Protein AF-A0A428I6Y0-F1 (afdb_monomer_lite)

pLDDT: mean 86.83, std 7.04, range [63.59, 96.5]

Structure (mmCIF, N/CA/C/O backbone):
data_AF-A0A428I6Y0-F1
#
_entry.id   AF-A0A428I6Y0-F1
#
loop_
_atom_site.group_PDB
_atom_site.id
_atom_site.type_symbol
_atom_site.label_atom_id
_atom_site.label_alt_id
_atom_site.label_comp_id
_atom_site.label_asym_id
_atom_site.label_entity_id
_atom_site.label_seq_id
_atom_site.pdbx_PDB_ins_code
_atom_site.Cartn_x
_atom_site.Cartn_y
_atom_site.Cartn_z
_atom_site.occupancy
_atom_site.B_iso_or_equiv
_atom_site.auth_seq_id
_atom_site.auth_comp_id
_atom_site.auth_asym_id
_atom_site.auth_atom_id
_atom_site.pdbx_PDB_model_num
ATOM 1 N N . MET A 1 1 ? -23.768 -9.232 12.031 1.00 63.59 1 MET A N 1
ATOM 2 C CA . MET A 1 1 ? -23.222 -10.375 11.254 1.00 63.59 1 MET A CA 1
ATOM 3 C C . MET A 1 1 ? -22.098 -11.029 12.063 1.00 63.59 1 MET A C 1
ATOM 5 O O . MET A 1 1 ? -21.480 -10.324 12.848 1.00 63.59 1 MET A O 1
ATOM 9 N N . LYS A 1 2 ? -21.832 -12.342 11.947 1.00 83.38 2 LYS A N 1
ATOM 10 C CA . LYS A 1 2 ? -20.677 -12.957 12.644 1.00 83.38 2 LYS A CA 1
ATOM 11 C C . LYS A 1 2 ? -19.372 -12.374 12.081 1.00 83.38 2 LYS A C 1
ATOM 13 O O . LYS A 1 2 ? -19.246 -12.296 10.862 1.00 83.38 2 LYS A O 1
ATOM 18 N N . ARG A 1 3 ? -18.407 -12.034 12.946 1.00 81.62 3 ARG A N 1
ATOM 19 C CA . ARG A 1 3 ? -17.097 -11.452 12.576 1.00 81.62 3 ARG A CA 1
ATOM 20 C C . ARG A 1 3 ? -16.386 -12.228 11.458 1.00 81.62 3 ARG A C 1
ATOM 22 O O . ARG A 1 3 ? -15.816 -11.619 10.564 1.00 81.62 3 ARG A O 1
ATOM 29 N N . SER A 1 4 ? -16.493 -13.557 11.458 1.00 85.69 4 SER A N 1
ATOM 30 C CA . SER A 1 4 ? -15.929 -14.417 10.409 1.00 85.69 4 SER A CA 1
ATOM 31 C C . SER A 1 4 ? -16.504 -14.145 9.018 1.00 85.69 4 SER A C 1
ATOM 33 O O . SER A 1 4 ? -15.763 -14.136 8.043 1.00 85.69 4 SER A O 1
ATOM 35 N N . LYS A 1 5 ? -17.808 -13.864 8.913 1.00 89.19 5 LYS A N 1
ATOM 36 C CA . LYS A 1 5 ? -18.433 -13.506 7.633 1.00 89.19 5 LYS A CA 1
ATOM 37 C C . LYS A 1 5 ? -17.952 -12.141 7.148 1.00 89.19 5 LYS A C 1
ATOM 39 O O . LYS A 1 5 ? -17.777 -11.956 5.956 1.00 89.19 5 LYS A O 1
ATOM 44 N N . THR A 1 6 ? -17.728 -11.199 8.061 1.00 89.06 6 THR A N 1
ATOM 45 C CA . THR A 1 6 ? -17.243 -9.855 7.723 1.00 89.06 6 THR A CA 1
ATOM 46 C C . THR A 1 6 ? -15.820 -9.908 7.168 1.00 89.06 6 THR A C 1
ATOM 48 O O . THR A 1 6 ? -15.540 -9.307 6.137 1.00 89.06 6 THR A O 1
ATOM 51 N N . ILE A 1 7 ? -14.954 -10.704 7.802 1.00 90.25 7 ILE A N 1
ATOM 52 C CA . ILE A 1 7 ? -13.591 -10.965 7.321 1.00 90.25 7 ILE A CA 1
ATOM 53 C C . ILE A 1 7 ? -13.623 -11.680 5.963 1.00 90.25 7 ILE A C 1
ATOM 55 O O . ILE A 1 7 ? -12.858 -11.330 5.073 1.00 90.25 7 ILE A O 1
ATOM 59 N N . ALA A 1 8 ? -14.532 -12.640 5.769 1.00 92.38 8 ALA A N 1
ATOM 60 C CA . ALA A 1 8 ? -14.677 -13.314 4.481 1.00 92.38 8 ALA A CA 1
ATOM 61 C C . ALA A 1 8 ? -15.098 -12.349 3.361 1.00 92.38 8 ALA A C 1
ATOM 63 O O . ALA A 1 8 ? -14.553 -12.430 2.267 1.00 92.38 8 ALA A O 1
ATOM 64 N N . VAL A 1 9 ? -16.022 -11.418 3.628 1.00 92.94 9 VAL A N 1
ATOM 65 C CA . VAL A 1 9 ? -16.426 -10.386 2.654 1.00 92.94 9 VAL A CA 1
ATOM 66 C C . VAL A 1 9 ? -15.260 -9.456 2.321 1.00 92.94 9 VAL A C 1
ATOM 68 O O . VAL A 1 9 ? -15.044 -9.176 1.147 1.00 92.94 9 VAL A O 1
ATOM 71 N N . TYR A 1 10 ? -14.489 -9.031 3.327 1.00 94.50 10 TYR A N 1
ATOM 72 C CA . TYR A 1 10 ? -13.270 -8.247 3.118 1.00 94.50 10 TYR A CA 1
ATOM 73 C C . TYR A 1 10 ? -12.283 -8.982 2.202 1.00 94.50 10 TYR A C 1
ATOM 75 O O . TYR A 1 10 ? -11.949 -8.474 1.137 1.00 94.50 10 TYR A O 1
ATOM 83 N N . LEU A 1 11 ? -11.883 -10.203 2.574 1.00 94.62 11 LEU A N 1
ATOM 84 C CA . LEU A 1 11 ? -10.888 -10.990 1.841 1.00 94.62 11 LEU A CA 1
ATOM 85 C C . LEU A 1 11 ? -11.344 -11.355 0.426 1.00 94.62 11 LEU A C 1
ATOM 87 O O . LEU A 1 11 ? -10.558 -11.283 -0.512 1.00 94.62 11 LEU A O 1
ATOM 91 N N . LEU A 1 12 ? -12.608 -11.750 0.252 1.00 95.56 12 LEU A N 1
ATOM 92 C CA . LEU A 1 12 ? -13.149 -12.045 -1.076 1.00 95.56 12 LEU A CA 1
ATOM 93 C C . LEU A 1 12 ? -13.194 -10.787 -1.940 1.00 95.56 12 LEU A C 1
ATOM 95 O O . LEU A 1 12 ? -12.860 -10.846 -3.121 1.00 95.56 12 LEU A O 1
ATOM 99 N N . GLY A 1 13 ? -13.571 -9.654 -1.352 1.00 94.38 13 GLY A N 1
ATOM 100 C CA . GLY A 1 13 ? -13.579 -8.364 -2.018 1.00 94.38 13 GLY A CA 1
ATOM 101 C C . GLY A 1 13 ? -12.195 -7.957 -2.519 1.00 94.38 13 GLY A C 1
ATOM 102 O O . GLY A 1 13 ? -12.010 -7.767 -3.724 1.00 94.38 13 GLY A O 1
ATOM 103 N N . THR A 1 14 ? -11.208 -7.911 -1.622 1.00 95.19 14 THR A N 1
ATOM 104 C CA . THR A 1 14 ? -9.827 -7.533 -1.960 1.00 95.19 14 THR A CA 1
ATOM 105 C C . THR A 1 14 ? -9.228 -8.473 -2.997 1.00 95.19 14 THR A C 1
ATOM 107 O O . THR A 1 14 ? -8.715 -8.021 -4.023 1.00 95.19 14 THR A O 1
ATOM 110 N N . PHE A 1 15 ? -9.372 -9.783 -2.786 1.00 95.69 15 PHE A N 1
ATOM 111 C CA . PHE A 1 15 ? -8.865 -10.797 -3.701 1.00 95.69 15 PHE A CA 1
ATOM 112 C C . PHE A 1 15 ? -9.523 -10.702 -5.080 1.00 95.69 15 PHE A C 1
ATOM 114 O O . PHE A 1 15 ? -8.825 -10.710 -6.092 1.00 95.69 15 PHE A O 1
ATOM 121 N N . SER A 1 16 ? -10.850 -10.553 -5.141 1.00 95.75 16 SER A N 1
ATOM 122 C CA . SER A 1 16 ? -11.567 -10.452 -6.418 1.00 95.75 16 SER A CA 1
ATOM 123 C C . SER A 1 16 ? -11.156 -9.215 -7.220 1.00 95.75 16 SER A C 1
ATOM 125 O O . SER A 1 16 ? -10.960 -9.318 -8.432 1.00 95.75 16 SER A O 1
ATOM 127 N N . GLN A 1 17 ? -10.951 -8.071 -6.560 1.00 95.50 17 GLN A N 1
ATOM 128 C CA . GLN A 1 17 ? -10.495 -6.846 -7.213 1.00 95.50 17 GLN A CA 1
ATOM 129 C C . GLN A 1 17 ? -9.079 -7.000 -7.776 1.00 95.50 17 GLN A C 1
ATOM 131 O O . GLN A 1 17 ? -8.861 -6.683 -8.947 1.00 95.50 17 GLN A O 1
ATOM 136 N N . ILE A 1 18 ? -8.133 -7.518 -6.984 1.00 94.69 18 ILE A N 1
ATOM 137 C CA . ILE A 1 18 ? -6.750 -7.733 -7.443 1.00 94.69 18 ILE A CA 1
ATOM 138 C C . ILE A 1 18 ? -6.734 -8.708 -8.621 1.00 94.69 18 ILE A C 1
ATOM 140 O O . ILE A 1 18 ? -6.162 -8.397 -9.665 1.00 94.69 18 ILE A O 1
ATOM 144 N N . VAL A 1 19 ? -7.413 -9.853 -8.497 1.00 96.50 19 VAL A N 1
ATOM 145 C CA . VAL A 1 19 ? -7.479 -10.865 -9.562 1.00 96.50 19 VAL A CA 1
ATOM 146 C C . VAL A 1 19 ? -8.108 -10.293 -10.829 1.00 96.50 19 VAL A C 1
ATOM 148 O O . VAL A 1 19 ? -7.589 -10.526 -11.918 1.00 96.50 19 VAL A O 1
ATOM 151 N N . SER A 1 20 ? -9.178 -9.504 -10.710 1.00 95.94 20 SER A N 1
ATOM 152 C CA . SER A 1 20 ? -9.817 -8.866 -11.863 1.00 95.94 20 SER A CA 1
ATOM 153 C C . SER A 1 20 ? -8.872 -7.902 -12.582 1.00 95.94 20 SER A C 1
ATOM 155 O O . SER A 1 20 ? -8.821 -7.912 -13.812 1.00 95.94 20 SER A O 1
ATOM 157 N N . VAL A 1 21 ? -8.116 -7.083 -11.843 1.00 95.62 21 VAL A N 1
ATOM 158 C CA . VAL A 1 21 ? -7.115 -6.183 -12.435 1.00 95.62 21 VAL A CA 1
ATOM 159 C C . VAL A 1 21 ? -6.020 -7.004 -13.116 1.00 95.62 21 VAL A C 1
ATOM 161 O O . VAL A 1 21 ? -5.718 -6.767 -14.283 1.00 95.62 21 VAL A O 1
ATOM 164 N N . CYS A 1 22 ? -5.473 -8.018 -12.445 1.00 94.19 22 CYS A N 1
ATOM 165 C CA . CYS A 1 22 ? -4.441 -8.880 -13.020 1.00 94.19 22 CYS A CA 1
ATOM 166 C C . CYS A 1 22 ? -4.908 -9.584 -14.304 1.00 94.19 22 CYS A C 1
ATOM 168 O O . CYS A 1 22 ? -4.173 -9.590 -15.289 1.00 94.19 22 CYS A O 1
ATOM 170 N N . LEU A 1 23 ? -6.128 -10.130 -14.324 1.00 96.06 23 LEU A N 1
ATOM 171 C CA . LEU A 1 23 ? -6.704 -10.776 -15.508 1.00 96.06 23 LEU A CA 1
ATOM 172 C C . LEU A 1 23 ? -6.896 -9.787 -16.658 1.00 96.06 23 LEU A C 1
ATOM 174 O O . LEU A 1 23 ? -6.554 -10.100 -17.797 1.00 96.06 23 LEU A O 1
ATOM 178 N N . LEU A 1 24 ? -7.390 -8.582 -16.373 1.00 94.44 24 LEU A N 1
ATOM 179 C CA . LEU A 1 24 ? -7.562 -7.543 -17.385 1.00 94.44 24 LEU A CA 1
ATOM 180 C C . LEU A 1 24 ? -6.217 -7.199 -18.043 1.00 94.44 24 LEU A C 1
ATOM 182 O O . LEU A 1 24 ? -6.120 -7.190 -19.270 1.00 94.44 24 LEU A O 1
ATOM 186 N N . PHE A 1 25 ? -5.163 -6.994 -17.250 1.00 93.69 25 PHE A N 1
ATOM 187 C CA . PHE A 1 25 ? -3.824 -6.716 -17.783 1.00 93.69 25 PHE A CA 1
ATOM 188 C C . PHE A 1 25 ? -3.196 -7.915 -18.490 1.00 93.69 25 PHE A C 1
ATOM 190 O O . PHE A 1 25 ? -2.488 -7.730 -19.478 1.00 93.69 25 PHE A O 1
ATOM 197 N N . PHE A 1 26 ? -3.488 -9.136 -18.047 1.00 93.19 26 PHE A N 1
ATOM 198 C CA . PHE A 1 26 ? -3.087 -10.346 -18.758 1.00 93.19 26 PHE A CA 1
ATOM 199 C C . PHE A 1 26 ? -3.674 -10.384 -20.178 1.00 93.19 26 PHE A C 1
ATOM 201 O O . PHE A 1 26 ? -2.931 -10.583 -21.140 1.00 93.19 26 PHE A O 1
ATOM 208 N N . PHE A 1 27 ? -4.974 -10.110 -20.335 1.00 93.56 27 PHE A N 1
ATOM 209 C CA . PHE A 1 27 ? -5.610 -10.056 -21.655 1.00 93.56 27 PHE A CA 1
ATOM 210 C C . PHE A 1 27 ? -5.106 -8.886 -22.505 1.00 93.56 27 PHE A C 1
ATOM 212 O O . PHE A 1 27 ? -4.792 -9.085 -23.676 1.00 93.56 27 PHE A O 1
ATOM 219 N N . LEU A 1 28 ? -4.972 -7.683 -21.938 1.00 92.56 28 LEU A N 1
ATOM 220 C CA . LEU A 1 28 ? -4.414 -6.536 -22.668 1.00 92.56 28 LEU A CA 1
ATOM 221 C C . LEU A 1 28 ? -3.013 -6.831 -23.210 1.00 92.56 28 LEU A C 1
ATOM 223 O O . 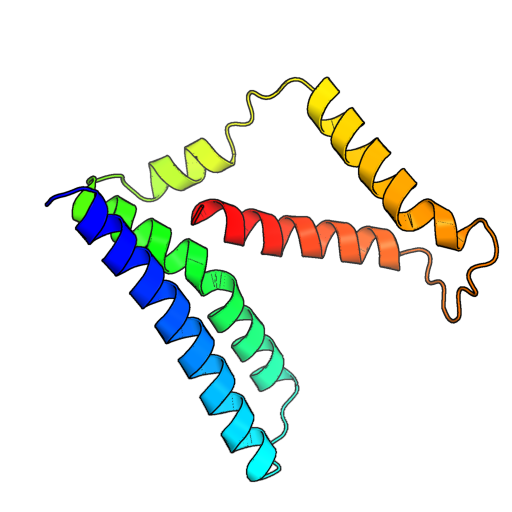LEU A 1 28 ? -2.715 -6.509 -24.360 1.00 92.56 28 LEU A O 1
ATOM 227 N N . ASN A 1 29 ? -2.181 -7.493 -22.402 1.00 90.38 29 ASN A N 1
ATOM 228 C CA . ASN A 1 29 ? -0.850 -7.902 -22.823 1.00 90.38 29 ASN A CA 1
ATOM 229 C C . ASN A 1 29 ? -0.898 -8.953 -23.937 1.00 90.38 29 ASN A C 1
ATOM 231 O O . ASN A 1 29 ? -0.118 -8.858 -24.883 1.00 90.38 29 ASN A O 1
ATOM 235 N N . HIS A 1 30 ? -1.835 -9.905 -23.871 1.00 92.75 30 HIS A N 1
ATOM 236 C CA . HIS A 1 30 ? -2.042 -10.899 -24.926 1.00 92.75 30 HIS A CA 1
ATOM 237 C C . HIS A 1 30 ? -2.400 -10.262 -26.281 1.00 92.75 30 HIS A C 1
ATOM 239 O O . HIS A 1 30 ? -1.905 -10.708 -27.311 1.00 92.75 30 HIS A O 1
ATOM 245 N N . PHE A 1 31 ? -3.189 -9.183 -26.285 1.00 93.31 31 PHE A N 1
ATOM 246 C CA . PHE A 1 31 ? -3.542 -8.428 -27.498 1.00 93.31 31 PHE A CA 1
ATOM 247 C C . PHE A 1 31 ? -2.526 -7.334 -27.876 1.00 93.31 31 PHE A C 1
ATOM 249 O O . PHE A 1 31 ? -2.817 -6.501 -28.732 1.00 93.31 31 PHE A O 1
ATOM 256 N N . SER A 1 32 ? -1.352 -7.301 -27.234 1.00 90.00 32 SER A N 1
ATOM 257 C CA . SER A 1 32 ? -0.308 -6.286 -27.459 1.00 90.00 32 SER A CA 1
ATOM 258 C C . SER A 1 32 ? -0.774 -4.835 -27.242 1.00 90.00 32 SER A C 1
ATOM 260 O O . SER A 1 32 ? -0.195 -3.896 -27.789 1.00 90.00 32 SER A O 1
ATOM 262 N N . VAL A 1 33 ? -1.803 -4.623 -26.415 1.00 87.88 33 VAL A N 1
ATOM 263 C CA . VAL A 1 33 ? -2.256 -3.285 -26.018 1.00 87.88 33 VAL A CA 1
ATOM 264 C C . VAL A 1 33 ? -1.395 -2.831 -24.852 1.00 87.88 33 VAL A C 1
ATOM 266 O O . VAL A 1 33 ? -1.554 -3.296 -23.723 1.00 87.88 33 VAL A O 1
ATOM 269 N N . HIS A 1 34 ? -0.438 -1.948 -25.121 1.00 85.44 34 HIS A N 1
ATOM 270 C CA . HIS A 1 34 ? 0.487 -1.447 -24.109 1.00 85.44 34 HIS A CA 1
ATOM 271 C C . HIS A 1 34 ? 0.354 0.068 -23.998 1.00 85.44 34 HIS A C 1
ATOM 273 O O . HIS A 1 34 ? 0.555 0.803 -24.961 1.00 85.44 34 HIS A O 1
ATOM 279 N N . SER A 1 35 ? 0.011 0.542 -22.804 1.00 89.25 35 SER A N 1
ATOM 280 C CA . SER A 1 35 ? -0.023 1.966 -22.488 1.00 89.25 35 SER A CA 1
ATOM 281 C C . SER A 1 35 ? 0.524 2.173 -21.086 1.00 89.25 35 SER A C 1
ATOM 283 O O . SER A 1 35 ? 0.037 1.574 -20.128 1.00 89.25 35 SER A O 1
ATOM 285 N N . SER A 1 36 ? 1.539 3.029 -20.963 1.00 88.81 36 SER A N 1
ATOM 286 C CA . SER A 1 36 ? 2.171 3.358 -19.682 1.00 88.81 36 SER A CA 1
ATOM 287 C C . SER A 1 36 ? 1.162 3.925 -18.683 1.00 88.81 36 SER A C 1
ATOM 289 O O . SER A 1 36 ? 1.157 3.535 -17.517 1.00 88.81 36 SER A O 1
ATOM 291 N N . LEU A 1 37 ? 0.257 4.785 -19.155 1.00 89.88 37 LEU A N 1
ATOM 292 C CA . LEU A 1 37 ? -0.813 5.362 -18.348 1.00 89.88 37 LEU A CA 1
ATOM 293 C C . LEU A 1 37 ? -1.778 4.284 -17.850 1.00 89.88 37 LEU A C 1
ATOM 295 O O . LEU A 1 37 ? -2.143 4.283 -16.676 1.00 89.88 37 LEU A O 1
ATOM 299 N N . LEU A 1 38 ? -2.152 3.342 -18.720 1.00 89.19 38 LEU A N 1
ATOM 300 C CA . LEU A 1 38 ? -3.052 2.252 -18.354 1.00 89.19 38 LEU A CA 1
ATOM 301 C C . LEU A 1 38 ? -2.423 1.380 -17.266 1.00 89.19 38 LEU A C 1
ATOM 303 O O . LEU A 1 38 ? -3.057 1.147 -16.243 1.00 89.19 38 LEU A O 1
ATOM 307 N N . THR A 1 39 ? -1.158 0.990 -17.425 1.00 89.38 39 THR A N 1
ATOM 308 C CA . THR A 1 39 ? -0.420 0.206 -16.422 1.00 89.38 39 THR A CA 1
ATOM 309 C C . THR A 1 39 ? -0.357 0.905 -15.067 1.00 89.38 39 THR A C 1
ATOM 311 O O . THR A 1 39 ? -0.613 0.272 -14.043 1.00 89.38 39 THR A O 1
ATOM 314 N N . VAL A 1 40 ? -0.082 2.213 -15.040 1.00 91.00 40 VAL A N 1
ATOM 315 C CA . VAL A 1 40 ? -0.076 2.990 -13.790 1.00 91.00 40 VAL A CA 1
ATOM 316 C C . VAL A 1 40 ? -1.460 2.993 -13.137 1.00 91.00 40 VAL A C 1
ATOM 318 O O . VAL A 1 40 ? -1.561 2.744 -11.936 1.00 91.00 40 VAL A O 1
ATOM 321 N N . LEU A 1 41 ? -2.532 3.198 -13.909 1.00 91.31 41 LEU A N 1
ATOM 322 C CA . LEU A 1 41 ? -3.901 3.123 -13.388 1.00 91.31 41 LEU A CA 1
ATOM 323 C C . LEU A 1 41 ? -4.232 1.729 -12.844 1.00 91.31 41 LEU A C 1
ATOM 325 O O . LEU A 1 41 ? -4.827 1.622 -11.776 1.00 91.31 41 LEU A O 1
ATOM 329 N N . GLY A 1 42 ? -3.805 0.669 -13.531 1.00 91.88 42 GLY A N 1
ATOM 330 C CA . GLY A 1 42 ? -3.967 -0.710 -13.072 1.00 91.88 42 GLY A CA 1
ATOM 331 C C . GLY A 1 42 ? -3.312 -0.955 -11.718 1.00 91.88 42 GLY A C 1
ATOM 332 O O . GLY A 1 42 ? -3.952 -1.480 -10.809 1.00 91.88 42 GLY A O 1
ATOM 333 N N . ILE A 1 43 ? -2.066 -0.504 -11.552 1.00 90.62 43 ILE A N 1
ATOM 334 C CA . ILE A 1 43 ? -1.334 -0.612 -10.283 1.00 90.62 43 ILE A CA 1
ATOM 335 C C . ILE A 1 43 ? -2.057 0.154 -9.171 1.00 90.62 43 ILE A C 1
ATOM 337 O O . ILE A 1 43 ? -2.185 -0.368 -8.068 1.00 90.62 43 ILE A O 1
ATOM 341 N N . ILE A 1 44 ? -2.569 1.357 -9.446 1.00 90.69 44 ILE A N 1
ATOM 342 C CA . ILE A 1 44 ? -3.313 2.155 -8.459 1.00 90.69 44 ILE A CA 1
ATOM 343 C C . ILE A 1 44 ? -4.616 1.446 -8.060 1.00 90.69 44 ILE A C 1
ATOM 345 O O . ILE A 1 44 ? -4.890 1.279 -6.873 1.00 90.69 44 ILE A O 1
ATOM 349 N N . VAL A 1 45 ? -5.411 0.985 -9.030 1.00 92.81 45 VAL A N 1
ATOM 350 C CA . VAL A 1 45 ? -6.698 0.317 -8.764 1.00 92.81 45 VAL A CA 1
ATOM 351 C C . VAL A 1 45 ? -6.497 -1.007 -8.026 1.00 92.81 45 VAL A C 1
ATOM 353 O O . VAL A 1 45 ? -7.261 -1.317 -7.112 1.00 92.81 45 VAL A O 1
ATOM 356 N N . GLY A 1 46 ? -5.472 -1.781 -8.387 1.00 91.94 46 GLY A N 1
ATOM 357 C CA . GLY A 1 46 ? -5.111 -3.007 -7.675 1.00 91.94 46 GLY A CA 1
ATOM 358 C C . GLY A 1 46 ? -4.563 -2.727 -6.273 1.00 91.94 46 GLY A C 1
ATOM 359 O O . GLY A 1 46 ? -4.986 -3.363 -5.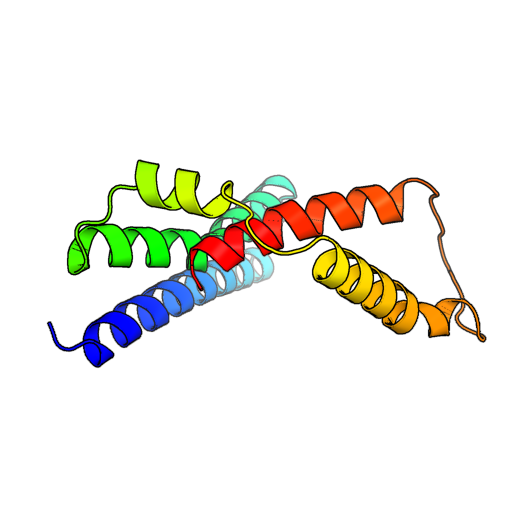311 1.00 91.94 46 GLY A O 1
ATOM 360 N N . GLY A 1 47 ? -3.675 -1.739 -6.140 1.00 89.75 47 GLY A N 1
ATOM 361 C CA . GLY A 1 47 ? -2.998 -1.400 -4.885 1.00 89.75 47 GLY A CA 1
ATOM 362 C C . GLY A 1 47 ? -3.911 -0.799 -3.815 1.00 89.75 47 GLY A C 1
ATOM 363 O O . GLY A 1 47 ? -3.695 -1.035 -2.635 1.00 89.75 47 GLY A O 1
ATOM 364 N N . ILE A 1 48 ? -4.970 -0.078 -4.198 1.00 92.88 48 ILE A N 1
ATOM 365 C CA . ILE A 1 48 ? -5.936 0.498 -3.240 1.00 92.88 48 ILE A CA 1
ATOM 366 C C . ILE A 1 48 ? -6.987 -0.546 -2.790 1.00 92.88 48 ILE A C 1
ATOM 368 O O . ILE A 1 48 ? -7.819 -0.265 -1.932 1.00 92.88 48 ILE A O 1
ATOM 372 N N . SER A 1 49 ? -6.977 -1.766 -3.336 1.00 93.62 49 SER A N 1
ATOM 373 C CA . SER A 1 49 ? -8.011 -2.779 -3.068 1.00 93.62 49 SER A CA 1
ATOM 374 C C . SER A 1 49 ? -8.226 -3.084 -1.579 1.00 93.62 49 SER A C 1
ATOM 376 O O . SER A 1 49 ? -9.377 -3.088 -1.138 1.00 93.62 49 SER A O 1
ATOM 378 N N . SER A 1 50 ? -7.162 -3.275 -0.790 1.00 93.00 50 SER A N 1
ATOM 379 C CA . SER A 1 50 ? -7.261 -3.509 0.660 1.00 93.00 50 SER A CA 1
ATOM 380 C C . SER A 1 50 ? -7.927 -2.336 1.375 1.00 93.00 50 SER A C 1
ATOM 382 O O . SER A 1 50 ? -8.927 -2.522 2.065 1.00 93.00 50 SER A O 1
ATOM 384 N N . ALA A 1 51 ? -7.454 -1.115 1.134 1.00 93.00 51 ALA A N 1
ATOM 385 C CA . ALA A 1 51 ? -8.006 0.099 1.724 1.00 93.00 51 ALA A CA 1
ATOM 386 C C . ALA A 1 51 ? -9.487 0.288 1.365 1.00 93.00 51 ALA A C 1
ATOM 388 O O . ALA A 1 51 ? -10.314 0.565 2.234 1.00 93.00 51 ALA A O 1
ATOM 389 N N . LEU A 1 52 ? -9.840 0.101 0.089 1.00 94.12 52 LEU A N 1
ATOM 390 C CA . LEU A 1 52 ? -11.211 0.235 -0.410 1.00 94.12 52 LEU A CA 1
ATOM 391 C C . LEU A 1 52 ? -12.160 -0.727 0.301 1.00 94.12 52 LEU A C 1
ATOM 393 O O . LEU A 1 52 ? -13.156 -0.294 0.885 1.00 94.12 52 LEU A O 1
ATOM 397 N N . TRP A 1 53 ? -11.851 -2.022 0.285 1.00 94.56 53 TRP A N 1
ATOM 398 C CA . TRP A 1 53 ? -12.700 -3.027 0.921 1.00 94.56 53 TRP A CA 1
ATOM 399 C C . TRP A 1 53 ? -12.683 -2.925 2.443 1.00 94.56 53 TRP A C 1
ATOM 401 O O . TRP A 1 53 ? -13.723 -3.151 3.063 1.00 94.56 53 TRP A O 1
ATOM 411 N N . GLY A 1 54 ? -11.564 -2.519 3.042 1.00 92.75 54 GLY A N 1
ATOM 412 C CA . GLY A 1 54 ? -11.456 -2.231 4.470 1.00 92.75 54 GLY A CA 1
ATOM 413 C C . GLY A 1 54 ? -12.406 -1.109 4.884 1.00 92.75 54 GLY A C 1
ATOM 414 O O . GLY A 1 54 ? -13.194 -1.280 5.815 1.00 92.75 54 GLY A O 1
ATOM 415 N N . ILE A 1 55 ? -12.439 -0.006 4.129 1.00 92.19 55 ILE A N 1
ATOM 416 C CA . ILE A 1 55 ? -13.361 1.117 4.359 1.00 92.19 55 ILE A CA 1
ATOM 417 C C . ILE A 1 55 ? -14.819 0.700 4.137 1.00 92.19 55 ILE A C 1
ATOM 419 O O . ILE A 1 55 ? -15.675 1.039 4.958 1.00 92.19 55 ILE A O 1
ATOM 423 N N . ILE A 1 56 ? -15.122 -0.040 3.064 1.00 92.00 56 ILE A N 1
ATOM 424 C CA . ILE A 1 56 ? -16.482 -0.536 2.789 1.00 92.00 56 ILE A CA 1
ATOM 425 C C . ILE A 1 56 ? -16.965 -1.393 3.958 1.00 92.00 56 ILE A C 1
ATOM 427 O O . ILE A 1 56 ? -18.068 -1.195 4.470 1.00 92.00 56 ILE A O 1
ATOM 431 N N . VAL A 1 57 ? -16.123 -2.312 4.423 1.00 92.12 57 VAL A N 1
ATOM 432 C CA . VAL A 1 57 ? -16.453 -3.215 5.520 1.00 92.12 57 VAL A CA 1
ATOM 433 C C . VAL A 1 57 ? -16.583 -2.461 6.848 1.00 92.12 57 VAL A C 1
ATOM 435 O O . VAL A 1 57 ? -17.554 -2.672 7.580 1.00 92.12 57 VAL A O 1
ATOM 438 N N . ALA A 1 58 ? -15.669 -1.536 7.141 1.00 90.31 58 ALA A N 1
ATOM 439 C CA . ALA A 1 58 ? -15.710 -0.678 8.324 1.00 90.31 58 ALA A CA 1
ATOM 440 C C . ALA A 1 58 ? -16.974 0.197 8.366 1.00 90.31 58 ALA A C 1
ATOM 442 O O . ALA A 1 58 ? -17.640 0.296 9.401 1.00 90.31 58 ALA A O 1
ATOM 443 N N . SER A 1 59 ? -17.344 0.794 7.236 1.00 89.38 59 SER A N 1
ATOM 444 C CA . SER A 1 59 ? -18.513 1.664 7.139 1.00 89.38 59 SER A CA 1
ATOM 445 C C . SER A 1 59 ? -19.822 0.877 7.180 1.00 89.38 59 SER A C 1
ATOM 447 O O . SER A 1 59 ? -20.737 1.246 7.916 1.00 89.38 59 SER A O 1
ATOM 449 N N . HIS A 1 60 ? -19.908 -0.231 6.442 1.00 87.31 60 HIS A N 1
ATOM 450 C CA . HIS A 1 60 ? -21.150 -0.982 6.293 1.00 87.31 60 HIS A CA 1
ATOM 451 C C . HIS A 1 60 ? -21.456 -1.888 7.492 1.00 87.31 60 HIS A C 1
ATOM 453 O O . HIS A 1 60 ? -22.614 -2.007 7.884 1.00 87.31 60 HIS A O 1
ATOM 459 N N . TYR A 1 61 ? -20.440 -2.518 8.094 1.00 85.38 61 TYR A N 1
ATOM 460 C CA . TYR A 1 61 ? -20.655 -3.484 9.180 1.00 85.38 61 TYR A CA 1
ATOM 461 C C . TYR A 1 61 ? -20.393 -2.928 10.576 1.00 85.38 61 TYR A C 1
ATOM 463 O O . TYR A 1 61 ? -20.988 -3.423 11.533 1.00 85.38 61 TYR A O 1
ATOM 471 N N . PHE A 1 62 ? -19.513 -1.934 10.705 1.00 85.19 62 PHE A N 1
ATOM 472 C CA . PHE A 1 62 ? -19.154 -1.343 11.997 1.00 85.19 62 PHE A CA 1
ATOM 473 C C . PHE A 1 62 ? -19.638 0.105 12.150 1.00 85.19 62 PHE A C 1
ATOM 475 O O . PHE A 1 62 ? -19.431 0.698 13.207 1.00 85.19 62 PHE A O 1
ATOM 482 N N . HIS A 1 63 ? -20.289 0.674 11.125 1.00 87.06 63 HIS A N 1
ATOM 483 C CA . HIS A 1 63 ? -20.769 2.062 11.101 1.00 87.06 63 HIS A CA 1
ATOM 484 C C . HIS A 1 63 ? -19.680 3.095 11.433 1.00 87.06 63 HIS A C 1
ATOM 486 O O . HIS A 1 63 ? -19.953 4.173 11.964 1.00 87.06 63 HIS A O 1
ATOM 492 N N . ILE A 1 64 ? -18.425 2.780 11.107 1.00 88.81 64 ILE A N 1
ATOM 493 C CA . ILE A 1 64 ? -17.303 3.695 11.292 1.00 88.81 64 ILE A CA 1
ATOM 494 C C . ILE A 1 64 ? -17.279 4.659 10.106 1.00 88.81 64 ILE A C 1
ATOM 496 O O . ILE A 1 64 ? -17.175 4.255 8.949 1.00 88.81 64 ILE A O 1
ATOM 500 N N . HIS A 1 65 ? -17.367 5.958 10.386 1.00 88.69 65 HIS A N 1
ATOM 501 C CA . HIS A 1 65 ? -17.248 6.976 9.348 1.00 88.69 65 HIS A CA 1
ATOM 502 C C . HIS A 1 65 ? -15.817 7.057 8.811 1.00 88.69 65 HIS A C 1
ATOM 504 O O . HIS A 1 65 ? -14.859 7.062 9.583 1.00 88.69 65 HIS A O 1
ATOM 510 N N . PHE A 1 66 ? -15.682 7.263 7.499 1.00 86.38 66 PHE A N 1
ATOM 511 C CA . PHE A 1 66 ? -14.395 7.467 6.825 1.00 86.38 66 PHE A CA 1
ATOM 512 C C . PHE A 1 66 ? -13.515 8.527 7.509 1.00 86.38 66 PHE A C 1
ATOM 514 O O . PHE A 1 66 ? -12.323 8.318 7.703 1.00 86.38 66 PHE A O 1
ATOM 521 N N . LYS A 1 67 ? -14.112 9.631 7.985 1.00 89.06 67 LYS A N 1
ATOM 522 C CA . LYS A 1 67 ? -13.389 10.686 8.714 1.00 89.06 67 LYS A CA 1
ATOM 523 C C . LYS A 1 67 ? -12.673 10.163 9.965 1.00 89.06 67 LYS A C 1
ATOM 525 O O . LYS A 1 67 ? -11.608 10.668 10.303 1.00 89.06 67 LYS A O 1
ATOM 530 N N . LYS A 1 68 ? -13.256 9.178 10.655 1.00 89.38 68 LYS A N 1
ATOM 531 C CA . LYS A 1 68 ? -12.642 8.554 11.831 1.00 89.38 68 LYS A CA 1
ATOM 532 C C . LYS A 1 68 ? -11.458 7.677 11.425 1.00 89.38 68 LYS A C 1
ATOM 534 O O . LYS A 1 68 ? -10.409 7.820 12.026 1.00 89.38 68 LYS A O 1
ATOM 539 N N . ILE A 1 69 ? -11.597 6.887 10.357 1.00 87.44 69 ILE A N 1
ATOM 540 C CA . ILE A 1 69 ? -10.515 6.052 9.804 1.00 87.44 69 ILE A CA 1
ATOM 541 C C . ILE A 1 69 ? -9.308 6.919 9.420 1.00 87.44 69 ILE A C 1
ATOM 543 O O . ILE A 1 69 ? -8.193 6.660 9.857 1.00 87.44 69 ILE A O 1
ATOM 547 N N . VAL A 1 70 ? -9.538 8.007 8.677 1.00 87.62 70 VAL A N 1
ATOM 548 C CA . VAL A 1 70 ? -8.467 8.940 8.286 1.00 87.62 70 VAL A CA 1
ATOM 549 C C . VAL A 1 70 ? -7.840 9.605 9.508 1.00 87.62 70 VAL A C 1
ATOM 551 O O . VAL A 1 70 ? -6.622 9.733 9.585 1.00 87.62 70 VAL A O 1
ATOM 554 N N . LYS A 1 71 ? -8.656 10.025 10.482 1.00 89.69 71 LYS A N 1
ATOM 555 C CA . LYS A 1 71 ? -8.138 10.624 11.713 1.00 89.69 71 LYS A CA 1
ATOM 556 C C . LYS A 1 71 ? -7.251 9.639 12.469 1.00 89.69 71 LYS A C 1
ATOM 558 O O . LYS A 1 71 ? -6.173 10.042 12.882 1.00 89.69 71 LYS A O 1
ATOM 563 N N . ASP A 1 72 ? -7.688 8.393 12.626 1.00 86.88 72 ASP A N 1
ATOM 564 C CA . ASP A 1 72 ? -6.953 7.355 13.348 1.00 86.88 72 ASP A CA 1
ATOM 565 C C . ASP A 1 72 ? -5.643 6.992 12.624 1.00 86.88 72 ASP A C 1
ATOM 567 O O . ASP A 1 72 ? -4.619 6.844 13.282 1.00 86.88 72 ASP A O 1
ATOM 571 N N . PHE A 1 73 ? -5.632 6.985 11.285 1.00 85.88 73 PHE A N 1
ATOM 572 C CA . PHE A 1 73 ? -4.424 6.770 10.476 1.00 85.88 73 PHE A CA 1
ATOM 573 C C . PHE A 1 73 ? -3.330 7.824 10.723 1.00 85.88 73 PHE A C 1
ATOM 575 O O . PHE A 1 73 ? -2.156 7.492 10.866 1.00 85.88 73 PHE A O 1
ATOM 582 N N . PHE A 1 74 ? -3.702 9.104 10.821 1.00 85.50 74 PHE A N 1
ATOM 583 C CA . PHE A 1 74 ? -2.750 10.182 11.125 1.00 85.50 74 PHE A CA 1
ATOM 584 C C . PHE A 1 74 ? -2.458 10.339 12.624 1.00 85.50 74 PHE A C 1
ATOM 586 O O . PHE A 1 74 ? -1.579 11.112 13.010 1.00 85.50 74 PHE A O 1
ATOM 593 N N . ASN A 1 75 ? -3.181 9.623 13.485 1.00 85.38 75 ASN A N 1
ATOM 594 C CA . ASN A 1 75 ? -3.062 9.727 14.932 1.00 85.38 75 ASN A CA 1
ATOM 595 C C . ASN A 1 75 ? -1.979 8.776 15.457 1.00 85.38 75 ASN A C 1
ATOM 597 O O . ASN A 1 75 ? -2.255 7.767 16.107 1.00 85.38 75 ASN A O 1
ATOM 601 N N . ILE A 1 76 ? -0.726 9.106 15.156 1.00 78.31 76 ILE A N 1
ATOM 602 C CA . ILE A 1 76 ? 0.440 8.311 15.535 1.00 78.31 76 ILE A CA 1
ATOM 603 C C . ILE A 1 76 ? 0.750 8.502 17.029 1.00 78.31 76 ILE A C 1
ATOM 605 O O . ILE A 1 76 ? 1.250 9.545 17.440 1.00 78.31 76 ILE A O 1
ATOM 609 N N . HIS A 1 77 ? 0.495 7.468 17.837 1.00 77.00 77 HIS A N 1
ATOM 610 C CA . HIS A 1 77 ? 0.816 7.434 19.281 1.00 77.00 77 HIS A CA 1
ATOM 611 C C . HIS A 1 77 ? 2.048 6.589 19.626 1.00 77.00 77 HIS A C 1
ATOM 613 O O . HIS A 1 77 ? 2.408 6.437 20.793 1.00 77.00 77 HIS A O 1
ATOM 619 N N . ILE A 1 78 ? 2.690 5.995 18.622 1.00 81.38 78 ILE A N 1
ATOM 620 C CA . ILE A 1 78 ? 3.782 5.046 18.824 1.00 81.38 78 ILE A CA 1
ATOM 621 C C . ILE A 1 78 ? 5.061 5.804 19.204 1.00 81.38 78 ILE A C 1
ATOM 623 O O . ILE A 1 78 ? 5.398 6.833 18.621 1.00 81.38 78 ILE A O 1
ATOM 627 N N . SER A 1 79 ? 5.801 5.286 20.190 1.00 88.44 79 SER A N 1
ATOM 628 C CA . SER A 1 79 ? 7.080 5.869 20.607 1.00 88.44 79 SER A CA 1
ATOM 629 C C . SER A 1 79 ? 8.085 5.912 19.450 1.00 88.44 79 SER A C 1
ATOM 631 O O . SER A 1 79 ? 8.230 4.940 18.707 1.00 88.44 79 SER A O 1
ATOM 633 N N . TYR A 1 80 ? 8.868 6.994 19.373 1.00 87.50 80 TYR A N 1
ATOM 634 C CA . TYR A 1 80 ? 9.945 7.183 18.389 1.00 87.50 80 TYR A CA 1
ATOM 635 C C . TYR A 1 80 ? 10.924 5.995 18.305 1.00 87.50 80 TYR A C 1
ATOM 637 O O . TYR A 1 80 ? 11.517 5.749 17.257 1.00 87.50 80 TYR A O 1
ATOM 645 N N . LYS A 1 81 ? 11.070 5.220 19.391 1.00 92.12 81 LYS A N 1
ATOM 646 C CA . LYS A 1 81 ? 11.930 4.030 19.448 1.00 92.12 81 LYS A CA 1
ATOM 647 C C . LYS A 1 81 ? 11.541 2.964 18.420 1.00 92.12 81 LYS A C 1
ATOM 649 O O . LYS A 1 81 ? 12.425 2.338 17.847 1.00 92.12 81 LYS A O 1
ATOM 654 N N . HIS A 1 82 ? 10.246 2.775 18.161 1.00 89.19 82 HIS A N 1
ATOM 655 C CA . HIS A 1 82 ? 9.785 1.790 17.177 1.00 89.19 82 HIS A CA 1
ATOM 656 C C . HIS A 1 82 ? 10.104 2.226 15.746 1.00 89.19 82 HIS A C 1
ATOM 658 O O . HIS A 1 82 ? 10.526 1.406 14.936 1.00 89.19 82 HIS A O 1
ATOM 664 N N . TYR A 1 83 ? 9.994 3.524 15.457 1.00 85.00 83 TYR A N 1
ATOM 665 C CA . TYR A 1 83 ? 10.406 4.081 14.168 1.00 85.00 83 TYR A CA 1
ATOM 666 C C . TYR A 1 83 ? 11.910 3.929 13.940 1.00 85.00 83 TYR A C 1
ATOM 668 O O . TYR A 1 83 ? 12.335 3.538 12.856 1.00 85.00 83 TYR A O 1
ATOM 676 N N . LEU A 1 84 ? 12.715 4.163 14.979 1.00 89.06 84 LEU A N 1
ATOM 677 C CA . LEU A 1 84 ? 14.164 3.983 14.915 1.00 89.06 84 LEU A CA 1
ATOM 678 C C . LEU A 1 84 ? 14.554 2.510 14.722 1.00 89.06 84 LEU A C 1
ATOM 680 O O . LEU A 1 84 ? 15.456 2.220 13.940 1.00 89.06 84 LEU A O 1
ATOM 684 N N . LEU A 1 85 ? 13.839 1.579 15.363 1.00 92.00 85 LEU A N 1
ATOM 685 C CA . LEU A 1 85 ? 14.007 0.144 15.125 1.00 92.00 85 LEU A CA 1
ATOM 686 C C . LEU A 1 85 ? 13.658 -0.236 13.679 1.00 92.00 85 LEU A C 1
ATOM 688 O O . LEU A 1 85 ? 14.437 -0.931 13.034 1.00 92.00 85 LEU A O 1
ATOM 692 N N . SER A 1 86 ? 12.526 0.244 13.151 1.00 86.56 86 SER A N 1
ATOM 693 C CA . SER A 1 86 ? 12.135 0.005 11.755 1.00 86.56 86 SER A CA 1
ATOM 694 C C . SER A 1 86 ? 13.181 0.541 10.779 1.00 86.56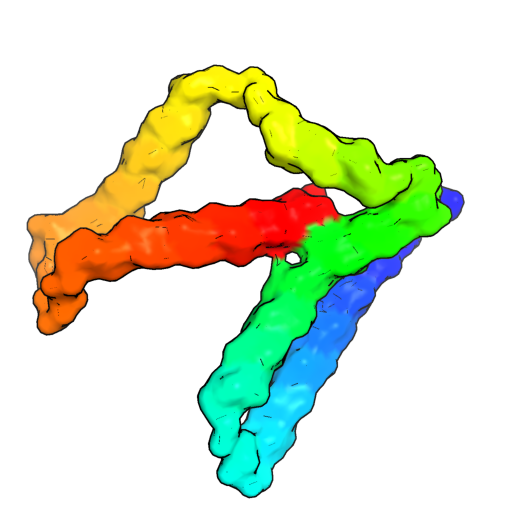 86 SER A C 1
ATOM 696 O O . SER A 1 86 ? 13.527 -0.143 9.821 1.00 86.56 86 SER A O 1
ATOM 698 N N . PHE A 1 87 ? 13.726 1.731 11.037 1.00 85.69 87 PHE A N 1
ATOM 699 C CA . PHE A 1 87 ? 14.789 2.312 10.222 1.00 85.69 87 PHE A CA 1
ATOM 700 C C . PHE A 1 87 ? 16.077 1.478 10.271 1.00 85.69 87 PHE A C 1
ATOM 702 O O . PHE A 1 87 ? 16.702 1.238 9.240 1.00 85.69 87 P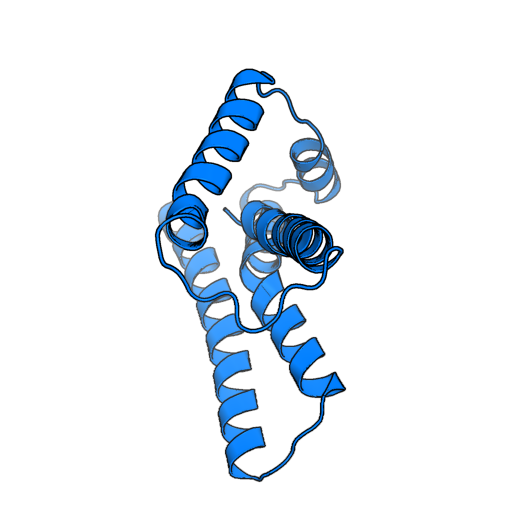HE A O 1
ATOM 709 N N . PHE A 1 88 ? 16.449 0.983 11.454 1.00 89.50 88 PHE A N 1
ATOM 710 C CA . PHE A 1 88 ? 17.603 0.099 11.613 1.00 89.50 88 PHE A CA 1
ATOM 711 C C . PHE A 1 88 ? 17.431 -1.225 10.855 1.00 89.50 88 PHE A C 1
ATOM 713 O O . PHE A 1 88 ? 18.364 -1.666 10.188 1.00 89.50 88 PHE A O 1
ATOM 7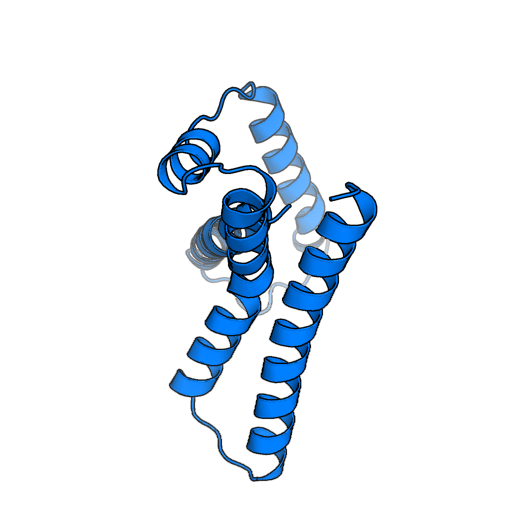20 N N . LEU A 1 89 ? 16.239 -1.828 10.903 1.00 89.50 89 LEU A N 1
ATOM 721 C CA . LEU A 1 89 ? 15.931 -3.048 10.150 1.00 89.50 89 LEU A CA 1
ATOM 722 C C . LEU A 1 89 ? 16.036 -2.829 8.638 1.00 89.50 89 LEU A C 1
ATOM 724 O O . LEU A 1 89 ? 16.601 -3.670 7.951 1.00 89.50 89 LEU A O 1
ATOM 728 N N . ILE A 1 90 ? 15.586 -1.678 8.129 1.00 84.31 90 ILE A N 1
ATOM 729 C CA . ILE A 1 90 ? 15.748 -1.331 6.709 1.00 84.31 90 ILE A CA 1
ATOM 730 C C . ILE A 1 90 ? 17.239 -1.269 6.339 1.00 84.31 90 ILE A C 1
ATOM 732 O O . ILE A 1 90 ? 17.649 -1.845 5.336 1.00 84.31 90 ILE A O 1
ATOM 736 N N . ILE A 1 91 ? 18.077 -0.614 7.151 1.00 84.06 91 ILE A N 1
ATOM 737 C CA . ILE A 1 91 ? 19.531 -0.577 6.906 1.00 84.06 91 ILE A CA 1
ATOM 738 C C . ILE A 1 91 ? 20.123 -1.990 6.910 1.00 84.06 91 ILE A C 1
ATOM 740 O O . ILE A 1 91 ? 20.963 -2.300 6.065 1.00 84.06 91 ILE A O 1
ATOM 744 N N . LEU A 1 92 ? 19.689 -2.841 7.842 1.00 88.31 92 LEU A N 1
ATOM 745 C CA . LEU A 1 92 ? 20.133 -4.228 7.932 1.00 88.31 92 LEU A CA 1
ATOM 746 C C . LEU A 1 92 ? 19.756 -5.022 6.670 1.00 88.31 92 LEU A C 1
ATOM 748 O O . LEU A 1 92 ? 20.630 -5.671 6.095 1.00 88.31 92 LEU A O 1
ATOM 752 N N . ASP A 1 93 ? 18.512 -4.911 6.199 1.00 84.25 93 ASP A N 1
ATOM 753 C CA . ASP A 1 93 ? 18.017 -5.589 4.991 1.00 84.25 93 ASP A CA 1
ATOM 754 C C . ASP A 1 93 ? 18.808 -5.192 3.743 1.00 84.25 93 ASP A C 1
ATOM 756 O O . ASP A 1 93 ? 19.100 -6.031 2.895 1.00 84.25 93 ASP A O 1
ATOM 760 N N . PHE A 1 94 ? 19.211 -3.924 3.640 1.00 79.56 94 PHE A N 1
ATOM 761 C CA . PHE A 1 94 ? 20.009 -3.432 2.516 1.00 79.56 94 PHE A CA 1
ATOM 762 C C . PHE A 1 94 ? 21.525 -3.520 2.745 1.00 79.56 94 PHE A C 1
ATOM 764 O O . PHE A 1 94 ? 22.299 -3.185 1.846 1.00 79.56 94 PHE A O 1
ATOM 771 N N . SER A 1 95 ? 21.984 -4.006 3.903 1.00 82.12 95 SER A N 1
ATOM 772 C CA . SER A 1 95 ? 23.413 -4.047 4.243 1.00 82.12 95 SER A CA 1
ATOM 773 C C . SER A 1 95 ? 24.231 -4.937 3.301 1.00 82.12 95 SER A C 1
ATOM 775 O O . SER A 1 95 ? 25.389 -4.627 3.030 1.00 82.12 95 SER A O 1
ATOM 777 N N . PHE A 1 96 ? 23.633 -5.980 2.709 1.00 79.88 96 PHE A N 1
ATOM 778 C CA . PHE A 1 96 ? 24.313 -6.850 1.739 1.00 79.88 96 PHE A CA 1
ATOM 779 C C . PHE A 1 96 ? 24.803 -6.091 0.492 1.00 79.88 96 PHE A C 1
ATOM 781 O O . PHE A 1 96 ? 25.798 -6.488 -0.117 1.00 79.88 96 PHE A O 1
ATOM 788 N N 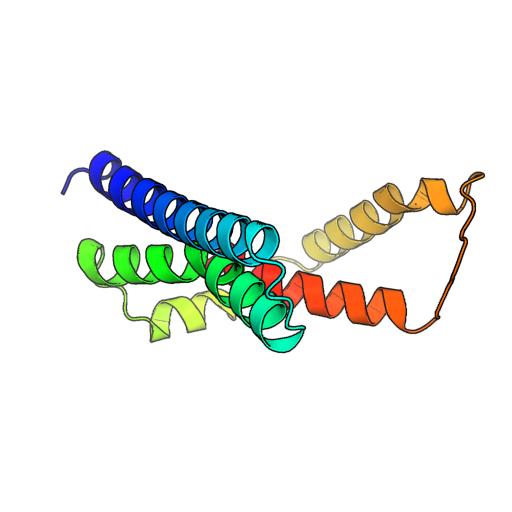. LEU A 1 97 ? 24.156 -4.972 0.130 1.00 75.12 97 LEU A N 1
ATOM 789 C CA . LEU A 1 97 ? 24.615 -4.103 -0.960 1.00 75.12 97 LEU A CA 1
ATOM 790 C C . LEU A 1 97 ? 25.986 -3.485 -0.652 1.00 75.12 97 LEU A C 1
ATOM 792 O O . LEU A 1 97 ? 26.749 -3.220 -1.574 1.00 75.12 97 LEU A O 1
ATOM 796 N N . MET A 1 98 ? 26.315 -3.300 0.629 1.00 69.88 98 MET A N 1
ATOM 797 C CA . MET A 1 98 ? 27.607 -2.775 1.082 1.00 69.88 98 MET A CA 1
ATOM 798 C C . MET A 1 98 ? 28.683 -3.867 1.206 1.00 69.88 98 MET A C 1
ATOM 800 O O . MET A 1 98 ? 29.871 -3.556 1.166 1.00 69.88 98 MET A O 1
ATOM 804 N N . PHE A 1 99 ? 28.295 -5.146 1.307 1.00 76.38 99 PHE A N 1
ATOM 805 C CA . PHE A 1 99 ? 29.200 -6.291 1.502 1.00 76.38 99 PHE A CA 1
ATOM 806 C C . PHE A 1 99 ? 29.276 -7.200 0.264 1.00 76.38 99 PHE A C 1
ATOM 808 O O . PHE A 1 99 ? 29.007 -8.397 0.331 1.00 76.38 99 PHE A O 1
ATOM 815 N N . GLY A 1 100 ? 29.661 -6.633 -0.882 1.00 68.38 100 GLY A N 1
ATOM 816 C CA . GLY A 1 100 ? 29.916 -7.397 -2.113 1.00 68.38 100 GLY A CA 1
ATOM 817 C C . GLY A 1 100 ? 28.755 -7.435 -3.112 1.00 68.38 100 GLY A C 1
ATOM 818 O O . GLY A 1 100 ? 28.895 -8.029 -4.184 1.00 68.38 100 GLY A O 1
ATOM 819 N N . GLY A 1 101 ? 27.636 -6.770 -2.812 1.00 71.12 101 GLY A N 1
ATOM 820 C CA . GLY A 1 101 ? 26.601 -6.481 -3.802 1.00 71.12 101 GLY A CA 1
ATOM 821 C C . GLY A 1 101 ? 27.107 -5.524 -4.889 1.00 71.12 101 GLY A C 1
ATOM 822 O O . GLY A 1 101 ? 27.814 -4.558 -4.615 1.00 71.12 101 GLY A O 1
ATOM 823 N N . LYS A 1 102 ? 26.743 -5.776 -6.151 1.00 74.69 102 LYS A N 1
ATOM 824 C CA . LYS A 1 102 ? 26.993 -4.836 -7.255 1.00 74.69 102 LYS A CA 1
ATOM 825 C C . LYS A 1 102 ? 25.822 -3.867 -7.359 1.00 74.69 102 LYS A C 1
ATOM 827 O O . LYS A 1 102 ? 24.718 -4.279 -7.709 1.00 74.69 102 LYS A O 1
ATOM 832 N N . ILE A 1 103 ? 26.065 -2.584 -7.106 1.00 68.94 103 ILE A N 1
ATOM 833 C CA . ILE A 1 103 ? 25.090 -1.531 -7.398 1.00 68.94 103 ILE A CA 1
ATOM 834 C C . ILE A 1 103 ? 25.287 -1.120 -8.859 1.00 68.94 103 ILE A C 1
ATOM 836 O O . ILE A 1 103 ? 26.281 -0.487 -9.200 1.00 68.94 103 ILE A O 1
ATOM 840 N N . ILE A 1 104 ? 24.373 -1.558 -9.726 1.00 67.56 104 ILE A N 1
ATOM 841 C CA . ILE A 1 104 ? 24.475 -1.384 -11.186 1.00 67.56 104 ILE A CA 1
ATOM 842 C C . ILE A 1 104 ? 24.157 0.067 -11.582 1.00 67.56 104 ILE A C 1
ATOM 844 O O . ILE A 1 104 ? 24.842 0.631 -12.427 1.00 67.56 104 ILE A O 1
ATOM 848 N N . GLU A 1 105 ? 23.182 0.695 -10.918 1.00 66.50 105 GLU A N 1
ATOM 849 C CA . GLU A 1 105 ? 22.814 2.102 -11.104 1.00 66.50 105 GLU A CA 1
ATOM 850 C C . GLU A 1 105 ? 22.401 2.710 -9.756 1.00 66.50 105 GLU A C 1
ATOM 852 O O . GLU A 1 105 ? 21.404 2.304 -9.156 1.00 66.50 105 GLU A O 1
ATOM 857 N N . PHE A 1 106 ? 23.169 3.685 -9.259 1.00 69.44 106 PHE A N 1
ATOM 858 C CA . PHE A 1 106 ? 22.823 4.439 -8.053 1.00 69.44 106 PHE A CA 1
ATOM 859 C C . PHE A 1 106 ? 22.510 5.887 -8.412 1.00 69.44 106 PHE A C 1
ATOM 861 O O . PHE A 1 106 ? 23.402 6.672 -8.726 1.00 69.44 106 PHE A O 1
ATOM 868 N N . SER A 1 107 ? 21.237 6.258 -8.326 1.00 78.94 107 SER A N 1
ATOM 869 C CA . SER A 1 107 ? 20.832 7.661 -8.296 1.00 78.94 107 SER A CA 1
ATOM 870 C C . SER A 1 107 ? 20.618 8.084 -6.848 1.00 78.94 107 SER A C 1
ATOM 872 O O . SER A 1 107 ? 19.842 7.458 -6.130 1.00 78.94 107 SER A O 1
ATOM 874 N N . TRP A 1 108 ? 21.273 9.165 -6.420 1.00 77.56 108 TRP A N 1
ATOM 875 C CA . TRP A 1 108 ? 21.249 9.635 -5.026 1.00 77.56 108 TRP A CA 1
ATOM 876 C C . TRP A 1 108 ? 19.835 9.941 -4.499 1.00 77.56 108 TRP A C 1
ATOM 878 O O . TRP A 1 108 ? 19.582 9.826 -3.303 1.00 77.56 108 TRP A O 1
ATOM 888 N N . TYR A 1 109 ? 18.901 10.295 -5.386 1.00 80.12 109 TYR A N 1
ATOM 889 C CA . TYR A 1 109 ? 17.507 10.598 -5.051 1.00 80.12 109 TYR A CA 1
ATOM 890 C C . TYR A 1 109 ? 16.595 9.358 -5.015 1.00 80.12 109 TYR A C 1
ATOM 892 O O . TYR A 1 109 ? 15.503 9.413 -4.450 1.00 80.12 109 TYR A O 1
ATOM 900 N N . LEU A 1 110 ? 17.018 8.232 -5.601 1.00 79.06 110 LEU A N 1
ATOM 901 C CA . LEU A 1 110 ? 16.206 7.020 -5.764 1.00 79.06 110 LEU A CA 1
ATOM 902 C C . LEU A 1 110 ? 15.794 6.394 -4.415 1.00 79.06 110 LEU A C 1
ATOM 904 O O . LEU A 1 110 ? 14.616 6.061 -4.274 1.00 79.06 110 LEU A O 1
ATOM 908 N N . PRO A 1 111 ? 16.672 6.313 -3.390 1.00 76.06 111 PRO A N 1
ATOM 909 C CA . PRO A 1 111 ? 16.284 5.839 -2.060 1.00 76.06 111 PRO A CA 1
ATOM 910 C C . PRO A 1 111 ? 15.169 6.674 -1.424 1.00 76.06 111 PRO A C 1
ATOM 912 O O . PRO A 1 111 ? 14.224 6.119 -0.870 1.00 76.06 111 PRO A O 1
ATOM 915 N N . PHE A 1 112 ? 15.227 8.003 -1.559 1.00 79.19 112 PHE A N 1
ATOM 916 C CA . PHE A 1 112 ? 14.190 8.895 -1.039 1.00 79.19 112 PHE A CA 1
ATOM 917 C C . PHE A 1 112 ? 12.867 8.702 -1.785 1.00 79.19 112 PHE A C 1
ATOM 919 O O . PHE A 1 112 ? 11.812 8.597 -1.166 1.00 79.19 112 PHE A O 1
ATOM 926 N N . LEU A 1 113 ? 12.920 8.592 -3.112 1.00 83.88 113 LEU A N 1
ATOM 927 C CA . LEU A 1 113 ? 11.740 8.393 -3.956 1.00 83.88 113 LEU A CA 1
ATOM 928 C C . LEU A 1 113 ? 11.055 7.047 -3.662 1.00 83.88 113 LEU A C 1
ATOM 930 O O . LEU A 1 113 ? 9.833 6.984 -3.527 1.00 83.88 113 LEU A O 1
ATOM 934 N N . MET A 1 114 ? 11.845 5.985 -3.487 1.00 80.50 114 MET A N 1
ATOM 935 C CA . MET A 1 114 ? 11.376 4.672 -3.035 1.00 80.50 114 MET A CA 1
ATOM 936 C C . MET A 1 114 ? 10.760 4.752 -1.637 1.00 80.50 114 MET A C 1
ATOM 938 O O . MET A 1 114 ? 9.664 4.241 -1.438 1.00 80.50 114 MET A O 1
ATOM 942 N N . PHE A 1 115 ? 11.408 5.436 -0.691 1.00 80.38 115 PHE A N 1
ATOM 943 C CA . PHE A 1 115 ? 10.891 5.621 0.666 1.00 80.38 115 PHE A CA 1
ATOM 944 C C . PHE A 1 115 ? 9.513 6.294 0.670 1.00 80.38 115 PHE A C 1
ATOM 946 O O . PHE A 1 115 ? 8.573 5.765 1.263 1.00 80.38 115 PHE A O 1
ATOM 953 N N . PHE A 1 116 ? 9.348 7.398 -0.067 1.00 82.12 116 PHE A N 1
ATOM 954 C CA . PHE A 1 116 ? 8.043 8.047 -0.221 1.00 82.12 116 PHE A CA 1
ATOM 955 C C . PHE A 1 116 ? 7.017 7.122 -0.872 1.00 82.12 116 PHE A C 1
ATOM 957 O O . PHE A 1 116 ? 5.893 7.013 -0.387 1.00 82.12 116 PHE A O 1
ATOM 964 N N . LYS A 1 117 ? 7.400 6.421 -1.943 1.00 84.50 117 LYS A N 1
ATOM 965 C CA . LYS A 1 117 ? 6.525 5.460 -2.620 1.00 84.50 117 LYS A CA 1
ATOM 966 C C . LYS A 1 117 ? 6.048 4.365 -1.660 1.00 84.50 117 LYS A C 1
ATOM 968 O O . LYS A 1 117 ? 4.861 4.056 -1.655 1.00 84.50 117 LYS A O 1
ATOM 973 N N . PHE A 1 118 ? 6.936 3.797 -0.847 1.00 81.19 118 PHE A N 1
ATOM 974 C CA . PHE A 1 118 ? 6.583 2.750 0.112 1.00 81.19 118 PHE A CA 1
ATOM 975 C C . PHE A 1 118 ? 5.704 3.268 1.249 1.00 81.19 118 PHE A C 1
ATOM 977 O O . PHE A 1 118 ? 4.766 2.576 1.625 1.00 81.19 118 PHE A O 1
ATOM 984 N N . ILE A 1 119 ? 5.928 4.490 1.740 1.00 82.06 119 ILE A N 1
ATOM 985 C CA . ILE A 1 119 ? 5.023 5.111 2.720 1.00 82.06 119 ILE A CA 1
ATOM 986 C C . ILE A 1 119 ? 3.636 5.323 2.121 1.00 82.06 119 ILE A C 1
ATOM 988 O O . ILE A 1 119 ? 2.641 5.045 2.780 1.00 82.06 119 ILE A O 1
ATOM 992 N N . VAL A 1 120 ? 3.554 5.811 0.881 1.00 84.50 120 VAL A N 1
ATOM 993 C CA . VAL A 1 120 ? 2.265 6.080 0.234 1.00 84.50 120 VAL A CA 1
ATOM 994 C C . VAL A 1 120 ? 1.518 4.777 -0.032 1.00 84.50 120 VAL A C 1
ATOM 996 O O . VAL A 1 120 ? 0.400 4.625 0.442 1.00 84.50 120 VAL A O 1
ATOM 999 N N . PHE A 1 121 ? 2.113 3.825 -0.753 1.00 84.44 121 PHE A N 1
ATOM 1000 C CA . PHE A 1 121 ? 1.416 2.582 -1.092 1.00 84.44 121 PHE A CA 1
ATOM 1001 C C . PHE A 1 121 ? 1.247 1.659 0.113 1.00 84.44 121 PHE A C 1
ATOM 1003 O O . PHE A 1 121 ? 0.142 1.180 0.336 1.00 84.44 121 PHE A O 1
ATOM 1010 N N . GLY A 1 122 ? 2.295 1.464 0.915 1.00 85.00 122 GLY A N 1
ATOM 1011 C CA . GLY A 1 122 ? 2.225 0.637 2.120 1.00 85.00 122 GLY A CA 1
ATOM 1012 C C . GLY A 1 122 ? 1.311 1.246 3.180 1.00 85.00 122 GLY A C 1
ATOM 1013 O O . GLY A 1 122 ? 0.500 0.544 3.766 1.00 85.00 122 GLY A O 1
ATOM 1014 N N . GLY A 1 123 ? 1.360 2.567 3.370 1.00 86.81 123 GLY A N 1
ATOM 1015 C CA . GLY A 1 123 ? 0.448 3.259 4.279 1.00 86.81 123 GLY A CA 1
ATOM 1016 C C . GLY A 1 123 ? -1.007 3.180 3.823 1.00 86.81 123 GLY A C 1
ATOM 1017 O O . GLY A 1 123 ? -1.881 2.926 4.643 1.00 86.81 123 GLY A O 1
ATOM 1018 N N . ILE A 1 124 ? -1.285 3.349 2.524 1.00 87.75 124 ILE A N 1
ATOM 1019 C CA . ILE A 1 124 ? -2.639 3.142 1.990 1.00 87.75 124 ILE A CA 1
ATOM 1020 C C . ILE A 1 124 ? -3.084 1.698 2.224 1.00 87.75 124 ILE A C 1
ATOM 1022 O O . ILE A 1 124 ? -4.209 1.488 2.665 1.00 87.75 124 ILE A O 1
ATOM 1026 N N . GLU A 1 125 ? -2.222 0.716 1.960 1.00 88.69 125 GLU A N 1
ATOM 1027 C CA . GLU A 1 125 ? -2.552 -0.696 2.144 1.00 88.69 125 GLU A CA 1
ATOM 1028 C C . GLU A 1 125 ? -2.914 -1.019 3.603 1.00 88.69 125 GLU A C 1
ATOM 1030 O O . GLU A 1 125 ? -3.901 -1.719 3.841 1.00 88.69 125 GLU A O 1
ATOM 1035 N N . GLU A 1 126 ? -2.186 -0.433 4.559 1.00 87.88 126 GLU A N 1
ATOM 1036 C CA . GLU A 1 126 ? -2.389 -0.596 6.005 1.00 87.88 126 GLU A CA 1
ATOM 1037 C C . GLU A 1 126 ? -3.737 -0.043 6.494 1.00 87.88 126 GLU A C 1
ATOM 1039 O O . GLU A 1 126 ? -4.238 -0.468 7.525 1.00 87.88 126 GLU A O 1
ATOM 1044 N N . ILE A 1 127 ? -4.392 0.859 5.750 1.00 88.38 127 ILE A N 1
ATOM 1045 C CA . ILE A 1 127 ? -5.760 1.308 6.087 1.00 88.38 127 ILE A CA 1
ATOM 1046 C C . ILE A 1 127 ? -6.758 0.136 6.020 1.00 88.38 127 ILE A C 1
ATOM 1048 O O . ILE A 1 127 ? -7.803 0.171 6.675 1.00 88.38 127 ILE A O 1
ATOM 1052 N N . GLY A 1 128 ? -6.472 -0.875 5.195 1.00 85.25 128 GLY A N 1
ATOM 1053 C CA . GLY A 1 128 ? -7.301 -2.070 5.065 1.00 85.25 128 GLY A CA 1
ATOM 1054 C C . GLY A 1 128 ? -7.015 -3.172 6.089 1.00 85.25 128 GLY A C 1
ATOM 1055 O O . GLY A 1 128 ? -7.895 -4.010 6.305 1.00 85.25 128 GLY A O 1
ATOM 1056 N N . TRP A 1 129 ? -5.816 -3.191 6.679 1.00 83.50 129 TRP A N 1
ATOM 1057 C CA . TRP A 1 129 ? -5.335 -4.228 7.604 1.00 83.50 129 TRP A CA 1
ATOM 1058 C C . TRP A 1 129 ? -5.690 -3.921 9.066 1.00 83.50 129 TRP A C 1
ATOM 1060 O O . TRP A 1 129 ? -6.029 -4.894 9.785 1.00 83.50 129 TRP A O 1
#

Radius of gyration: 18.91 Å; chains: 1; bounding box: 53×25×48 Å

Organism: Streptococcus oralis (NCBI:txid1303)

Secondary structure (DSSP, 8-state):
--HHHHHHHHHHHHHHHHHHHHHHHHHHHHTT---HHHHHHHHHHHHTHHHHHHHHHHHHHH---HHHHHHHHH---S-HHHHHHHHHHHHHHHGGGTTT---S---TTHHHHHHHHHHHHHHHHHT--

Foldseek 3Di:
DPPVVLVVQLVCQLVVQLVVLVVVVVVCVVVVNDDPVSVVVSCVSNLLRLLVSLQVSCCVPVVDDPVNLVVVLPPDPDDVVVVVVVVVVVCVVCVVCVVPNDPPDDDPCVVVVVVVVCCVSVSSNVSND

Sequence (129 aa):
MKRSKTIAVYLLGTFSQIVSVCLLFFFLNHFSVHSSLLTVLGIIVGGISSALWGIIVASHYFHIHFKKIVKDFFNIHISYKHYLLSFFLIILDFSFLMFGGKIIEFSWYLPFLMFFKFIVFGGIEEIGW